Protein AF-A0A2D8I434-F1 (afdb_monomer)

Foldseek 3Di:
DLVLLLVLLCVPPNNVSSVPQSVVLVVLCVVPDPPPHPPPVPSVLSSVSSVCCVPPVDDDRPDDDDDPPPDPVVCVVVVVDDPLRVLLVQLLVLCVVQVDLVRSCVVVVHDSVVSVCSPPPPDDD

Radius of gyration: 19.82 Å; Cα contacts (8 Å, |Δi|>4): 94; chains: 1; bounding box: 49×31×44 Å

Mean predicted aligned error: 14.37 Å

Solvent-accessible surface area (backbone atoms only — not comparable to full-atom values): 7392 Å² total; per-residue (Å²): 107,59,73,60,43,29,54,48,30,29,74,76,57,35,66,72,45,12,70,70,41,22,61,60,50,46,54,49,49,63,71,77,46,63,98,78,66,81,52,93,61,47,68,62,46,49,52,50,42,53,50,32,36,75,76,67,76,42,73,76,79,92,78,88,81,76,73,89,72,80,54,63,66,60,36,64,76,64,65,73,58,52,75,66,56,49,49,21,55,52,38,39,52,36,28,70,77,54,76,33,55,64,55,20,12,62,74,70,74,48,56,45,67,57,41,48,46,33,54,67,56,73,72,85,129

pLDDT: mean 79.07, std 13.46, range [35.66, 94.94]

Nearest PDB structures (foldseek):
  6kop-assembly1_F  TM=3.859E-01  e=8.283E-02  Mycobacterium tuberculosis H37Rv
  6kon-assembly1_F  TM=3.747E-01  e=4.359E-01  Mycobacterium tuberculosis H37Rv
  6jbq-assembly1_F  TM=3.060E-01  e=7.325E-01  Escherichia coli K-12
  8z6g-assembly1_B  TM=2.889E-01  e=9.015E-01  Pseudomonas aeruginosa

Structure (mmCIF, N/CA/C/O backbone):
data_AF-A0A2D8I434-F1
#
_entry.id   AF-A0A2D8I434-F1
#
loop_
_atom_site.group_PDB
_atom_site.id
_atom_site.type_symbol
_atom_site.label_atom_id
_atom_site.label_alt_id
_atom_site.label_comp_id
_atom_site.label_asym_id
_atom_site.label_entity_id
_atom_site.label_seq_id
_atom_site.pdbx_PDB_ins_code
_atom_site.Cartn_x
_atom_site.Cartn_y
_atom_site.Cartn_z
_atom_site.occupancy
_atom_site.B_iso_or_equiv
_atom_site.auth_seq_id
_atom_site.auth_comp_id
_atom_site.auth_asym_id
_atom_site.auth_atom_id
_atom_site.pdbx_PDB_model_num
ATOM 1 N N . MET A 1 1 ? -20.520 -4.892 5.348 1.00 70.38 1 MET A N 1
ATOM 2 C CA . MET A 1 1 ? -19.917 -3.610 5.768 1.00 70.38 1 MET A CA 1
ATOM 3 C C . MET A 1 1 ? -20.150 -3.376 7.254 1.00 70.38 1 MET A C 1
ATOM 5 O O . MET A 1 1 ? -19.169 -3.223 7.964 1.00 70.38 1 MET A O 1
ATOM 9 N N . GLU A 1 2 ? -21.392 -3.460 7.741 1.00 74.44 2 GLU A N 1
ATOM 10 C CA . GLU A 1 2 ? -21.735 -3.288 9.169 1.00 74.44 2 GLU A CA 1
ATOM 11 C C . GLU A 1 2 ? -20.904 -4.150 10.127 1.00 74.44 2 GLU A C 1
ATOM 13 O O . GLU A 1 2 ? -20.303 -3.606 11.044 1.00 74.44 2 GLU A O 1
ATOM 18 N N . ASN A 1 3 ? -20.751 -5.456 9.874 1.00 80.69 3 ASN A N 1
ATOM 19 C CA . ASN A 1 3 ? -19.932 -6.323 10.740 1.00 80.69 3 ASN A CA 1
ATOM 20 C C . ASN A 1 3 ? -18.458 -5.878 10.824 1.00 80.69 3 ASN A C 1
ATOM 22 O O . ASN A 1 3 ? -17.824 -6.003 11.870 1.00 80.69 3 ASN A O 1
ATOM 26 N N . SER A 1 4 ? -17.907 -5.345 9.730 1.00 83.25 4 SER A N 1
ATOM 27 C CA . SER A 1 4 ? -16.528 -4.843 9.679 1.00 83.25 4 SER A CA 1
ATOM 28 C C . SER A 1 4 ? -16.392 -3.512 10.418 1.00 83.25 4 SER A C 1
ATOM 30 O O . SER A 1 4 ? -15.428 -3.323 11.154 1.00 83.25 4 SER A O 1
ATOM 32 N N . VAL A 1 5 ? -17.373 -2.617 10.266 1.00 83.62 5 VAL A N 1
ATOM 33 C CA . VAL A 1 5 ? -17.438 -1.336 10.986 1.00 83.62 5 VAL A CA 1
ATOM 34 C C . VAL A 1 5 ? -17.602 -1.576 12.486 1.00 83.62 5 VAL A C 1
ATOM 36 O O . VAL A 1 5 ? -16.849 -1.009 13.268 1.00 83.62 5 VAL A O 1
ATOM 39 N N . TYR A 1 6 ? -18.495 -2.482 12.892 1.00 85.25 6 TYR A N 1
ATOM 40 C CA . TYR A 1 6 ? -18.690 -2.863 14.292 1.00 85.25 6 TYR A CA 1
ATOM 41 C C . TYR A 1 6 ? -17.401 -3.398 14.922 1.00 85.25 6 TYR A C 1
ATOM 43 O O . TYR A 1 6 ? -17.005 -2.954 15.998 1.00 85.25 6 TYR A O 1
ATOM 51 N N . TYR A 1 7 ? -16.694 -4.296 14.229 1.00 86.31 7 TYR A N 1
ATOM 52 C CA . TYR A 1 7 ? -15.406 -4.809 14.698 1.00 86.31 7 TYR A CA 1
ATOM 53 C C . TYR A 1 7 ? -14.364 -3.692 14.880 1.00 86.31 7 TYR A C 1
ATOM 55 O O . TYR A 1 7 ? -13.657 -3.665 15.887 1.00 86.31 7 TYR A O 1
ATOM 63 N N . ILE A 1 8 ? -14.288 -2.744 13.942 1.00 85.50 8 ILE A N 1
ATOM 64 C CA . ILE A 1 8 ? -13.373 -1.598 14.031 1.00 85.50 8 ILE A CA 1
ATOM 65 C C . ILE A 1 8 ? -13.758 -0.679 15.195 1.00 85.50 8 ILE A C 1
ATOM 67 O O . ILE A 1 8 ? -12.888 -0.301 15.978 1.00 85.50 8 ILE A O 1
ATOM 71 N N . CYS A 1 9 ? -15.040 -0.350 15.358 1.00 84.69 9 CYS A N 1
ATOM 72 C CA . CYS A 1 9 ? -15.506 0.459 16.481 1.00 84.69 9 CYS A CA 1
ATOM 73 C C . CYS A 1 9 ? -15.220 -0.230 17.822 1.00 84.69 9 CYS A C 1
ATOM 75 O O . CYS A 1 9 ? -14.747 0.425 18.744 1.00 84.69 9 CYS A O 1
ATOM 77 N N . CYS A 1 10 ? -15.402 -1.550 17.906 1.00 87.00 10 CYS A N 1
ATOM 78 C CA . CYS A 1 10 ? -15.105 -2.327 19.108 1.00 87.00 10 CYS A CA 1
ATOM 79 C C . CYS A 1 10 ? -13.605 -2.318 19.433 1.00 87.00 10 CYS A C 1
ATOM 81 O O . CYS A 1 10 ? -13.211 -2.109 20.579 1.00 87.00 10 CYS A O 1
ATOM 83 N N . LYS A 1 11 ? -12.752 -2.444 18.410 1.00 83.88 11 LYS A N 1
ATOM 84 C CA . LYS A 1 11 ? -11.293 -2.340 18.543 1.00 83.88 11 LYS A CA 1
ATOM 85 C C . LYS A 1 11 ? -10.833 -0.942 18.982 1.00 83.88 11 LYS A C 1
ATOM 87 O O . LYS A 1 11 ? -9.863 -0.840 19.728 1.00 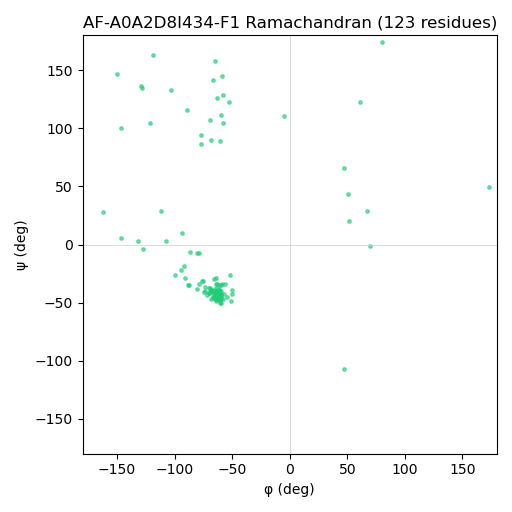83.88 11 LYS A O 1
ATOM 92 N N . LEU A 1 12 ? -11.474 0.124 18.499 1.00 81.75 12 LEU A N 1
ATOM 93 C CA . LEU A 1 12 ? -11.047 1.508 18.741 1.00 81.75 12 LEU A CA 1
ATOM 94 C C . LEU A 1 12 ? -11.639 2.126 20.018 1.00 81.75 12 LEU A C 1
ATOM 96 O O . LEU A 1 12 ? -10.962 2.919 20.666 1.00 81.75 12 LEU A O 1
ATOM 100 N N . PHE A 1 13 ? -12.879 1.776 20.365 1.00 82.38 13 PHE A N 1
ATOM 101 C CA . PHE A 1 13 ? -13.671 2.443 21.408 1.00 82.38 13 PHE A CA 1
ATOM 102 C C . PHE A 1 13 ? -14.326 1.468 22.404 1.00 82.38 13 PHE A C 1
ATOM 104 O O . PHE A 1 13 ? -15.041 1.903 23.302 1.00 82.38 13 PHE A O 1
ATOM 111 N N . GLY A 1 14 ? -14.079 0.160 22.279 1.00 85.38 14 GLY A N 1
ATOM 112 C CA . GLY A 1 14 ? -14.698 -0.869 23.118 1.00 85.38 14 GLY A CA 1
ATOM 113 C C . GLY A 1 14 ? -16.118 -1.245 22.679 1.00 85.38 14 GLY A C 1
ATOM 114 O O . GLY A 1 14 ? -16.686 -0.654 21.762 1.00 85.38 14 GLY A O 1
ATOM 115 N N . ALA A 1 15 ? -16.690 -2.262 23.330 1.00 83.12 15 ALA A N 1
ATOM 116 C CA . ALA A 1 15 ? -17.988 -2.834 22.953 1.00 83.12 15 ALA A CA 1
ATOM 117 C C . ALA A 1 15 ? -19.149 -1.830 23.071 1.00 83.12 15 ALA A C 1
ATOM 119 O O . ALA A 1 15 ? -19.983 -1.754 22.175 1.00 83.12 15 ALA A O 1
ATOM 120 N N . GLU A 1 16 ? -19.152 -1.013 24.126 1.00 81.94 16 GLU A N 1
ATOM 121 C CA . GLU A 1 16 ? -20.185 0.002 24.372 1.00 81.94 16 GLU A CA 1
ATOM 122 C C . GLU A 1 16 ? -20.146 1.113 23.306 1.00 81.94 16 GLU A C 1
ATOM 124 O O . GLU A 1 16 ? -21.164 1.447 22.702 1.00 81.94 16 GLU A O 1
ATOM 129 N N . GLY A 1 17 ? -18.946 1.594 22.957 1.00 79.81 17 GLY A N 1
ATOM 130 C CA . GLY A 1 17 ? -18.765 2.542 21.854 1.00 79.81 17 GLY A CA 1
ATOM 131 C C . GLY A 1 17 ? -19.112 1.948 20.483 1.00 79.81 17 GLY A C 1
ATOM 132 O O . GLY A 1 17 ? -19.563 2.665 19.590 1.00 79.81 17 GLY A O 1
ATOM 133 N N . ALA A 1 18 ? -18.943 0.636 20.296 1.00 84.94 18 ALA A N 1
ATOM 134 C CA . ALA A 1 18 ? -19.331 -0.042 19.063 1.00 84.94 18 ALA A CA 1
ATOM 135 C C . ALA A 1 18 ? -20.847 -0.124 18.886 1.00 84.94 18 ALA A C 1
ATOM 137 O O . ALA A 1 18 ? -21.333 0.115 17.780 1.00 84.94 18 ALA A O 1
ATOM 138 N N . GLU A 1 19 ? -21.589 -0.427 19.948 1.00 86.31 19 GLU A N 1
ATOM 139 C CA . GLU A 1 19 ? -23.053 -0.466 19.905 1.00 86.31 19 GLU A CA 1
ATOM 140 C C . GLU A 1 19 ? -23.650 0.901 19.556 1.00 86.31 19 GLU A C 1
ATOM 142 O O . GLU A 1 19 ? -24.582 0.974 18.757 1.00 86.31 19 GLU A O 1
ATOM 147 N N . GLU A 1 20 ? -23.071 1.991 20.064 1.00 85.00 20 GLU A N 1
ATOM 148 C CA . GLU A 1 20 ? -23.595 3.335 19.811 1.00 85.00 2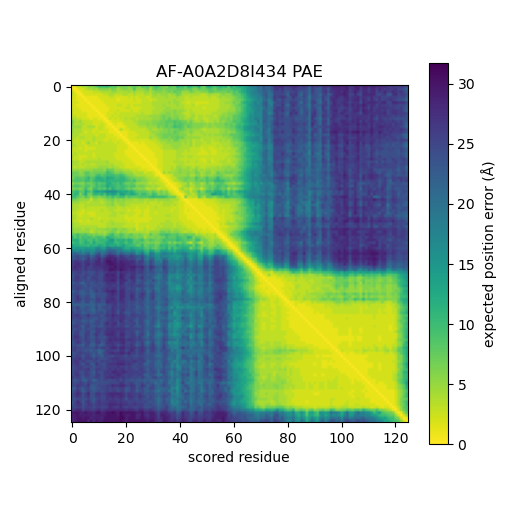0 GLU A CA 1
ATOM 149 C C . GLU A 1 20 ? -23.189 3.916 18.441 1.00 85.00 20 GLU A C 1
ATOM 151 O O . GLU A 1 20 ? -23.977 4.615 17.791 1.00 85.00 20 GLU A O 1
ATOM 156 N N . LEU A 1 21 ? -21.951 3.667 17.996 1.00 83.81 21 LEU A N 1
ATOM 157 C CA . LEU A 1 21 ? -21.362 4.379 16.853 1.00 83.81 21 LEU A CA 1
ATOM 158 C C . LEU A 1 21 ? -21.420 3.599 15.538 1.00 83.81 21 LEU A C 1
ATOM 160 O O . LEU A 1 21 ? -21.440 4.214 14.472 1.00 83.81 21 LEU A O 1
ATOM 164 N N . SER A 1 22 ? -21.463 2.266 15.578 1.00 86.00 22 SER A N 1
ATOM 165 C CA . SER A 1 22 ? -21.315 1.436 14.372 1.00 86.00 22 SER A CA 1
ATOM 166 C C . SER A 1 22 ? -22.387 1.697 13.310 1.00 86.00 22 SER A C 1
ATOM 168 O O . SER A 1 22 ? -22.038 1.877 12.143 1.00 86.00 22 SER A O 1
ATOM 170 N N . SER A 1 23 ? -23.663 1.788 13.704 1.00 85.94 23 SER A N 1
ATOM 171 C CA . SER A 1 23 ? -24.770 2.086 12.781 1.00 85.94 23 SER A CA 1
ATOM 172 C C . SER A 1 23 ? -24.616 3.475 12.161 1.00 85.94 23 SER A C 1
ATOM 174 O O . SER A 1 23 ? -24.668 3.614 10.943 1.00 85.94 23 SER A O 1
ATOM 176 N N . LYS A 1 24 ? -24.324 4.496 12.980 1.00 85.06 24 LYS A N 1
ATOM 177 C CA . LYS A 1 24 ? -24.145 5.883 12.515 1.00 85.06 24 LYS A CA 1
ATOM 178 C C . LYS A 1 24 ? -23.006 5.995 11.503 1.00 85.06 24 LYS A C 1
ATOM 180 O O . LYS A 1 24 ? -23.144 6.657 10.478 1.00 85.06 24 LYS A O 1
ATOM 185 N N . VAL A 1 25 ? -21.885 5.330 11.778 1.00 85.38 25 VAL A N 1
ATOM 186 C CA . VAL A 1 25 ? -20.723 5.328 10.884 1.00 85.38 25 VAL A CA 1
ATOM 187 C C . VAL A 1 25 ? -21.022 4.561 9.598 1.00 85.38 25 VAL A C 1
ATOM 189 O O . VAL A 1 25 ? -20.655 5.030 8.524 1.00 85.38 25 VAL A O 1
ATOM 192 N N . ALA A 1 26 ? -21.709 3.418 9.672 1.00 86.19 26 ALA A N 1
ATOM 193 C CA . ALA A 1 26 ? -22.097 2.649 8.492 1.00 86.19 26 ALA A CA 1
ATOM 194 C C . ALA A 1 26 ? -23.045 3.439 7.572 1.00 86.19 26 ALA A C 1
ATOM 196 O O . ALA A 1 26 ? -22.817 3.481 6.361 1.00 86.19 26 ALA A O 1
ATOM 197 N N . ASP A 1 27 ? -24.045 4.114 8.141 1.00 85.69 27 ASP A N 1
ATOM 198 C CA . ASP A 1 27 ? -24.987 4.958 7.399 1.00 85.69 27 ASP A CA 1
ATOM 199 C C . ASP A 1 27 ? -24.278 6.157 6.767 1.00 85.69 27 ASP A C 1
ATOM 201 O O . ASP A 1 27 ? -24.469 6.464 5.585 1.00 85.69 27 ASP A O 1
ATOM 205 N N . ARG A 1 28 ? -23.385 6.806 7.526 1.00 83.88 28 ARG A N 1
ATOM 206 C CA . ARG A 1 28 ? -22.580 7.916 7.016 1.00 83.88 28 ARG A CA 1
ATOM 207 C C . ARG A 1 28 ? -21.711 7.454 5.856 1.00 83.88 28 ARG A C 1
ATOM 209 O O . ARG A 1 28 ? -21.798 8.057 4.791 1.00 83.88 28 ARG A O 1
ATOM 216 N N . LEU A 1 29 ? -20.963 6.359 6.005 1.00 83.56 29 LEU A N 1
ATOM 217 C CA . LEU A 1 29 ? -20.143 5.776 4.937 1.00 83.56 29 LEU A CA 1
ATOM 218 C C . LEU A 1 29 ? -20.965 5.490 3.677 1.00 83.56 29 LEU A C 1
ATOM 220 O O . LEU A 1 29 ? -20.547 5.872 2.590 1.00 83.56 29 LEU A O 1
ATOM 224 N N . GLN A 1 30 ? -22.152 4.895 3.807 1.00 83.75 30 GLN A N 1
ATOM 225 C CA . GLN A 1 30 ? -23.036 4.653 2.661 1.00 83.75 30 GLN A CA 1
ATOM 226 C C . GLN A 1 30 ? -23.539 5.945 1.999 1.00 83.75 30 GLN A C 1
ATOM 228 O O . GLN A 1 30 ? -23.802 5.946 0.797 1.00 83.75 30 GLN A O 1
ATOM 233 N N . SER A 1 31 ? -23.667 7.038 2.757 1.00 82.25 31 SER A N 1
ATOM 234 C CA . SER A 1 31 ? -24.108 8.338 2.234 1.00 82.25 31 SER A CA 1
ATOM 235 C C . SER A 1 31 ? -23.012 9.113 1.492 1.00 82.25 31 SER A C 1
ATOM 237 O O . SER A 1 31 ? -23.316 9.811 0.526 1.00 82.25 31 SER A O 1
ATOM 239 N N . VAL A 1 32 ? -21.748 8.996 1.920 1.00 78.25 32 VAL A N 1
ATOM 240 C CA . VAL A 1 32 ? -20.612 9.719 1.313 1.00 78.25 32 VAL A CA 1
ATOM 241 C C . VAL A 1 32 ? -19.873 8.915 0.245 1.00 78.25 32 VAL A C 1
ATOM 243 O O . VAL A 1 32 ? -19.207 9.506 -0.604 1.00 78.25 32 VAL A O 1
ATOM 246 N N . ILE A 1 33 ? -19.976 7.585 0.254 1.00 78.44 33 ILE A N 1
ATOM 247 C CA . ILE A 1 33 ? -19.191 6.713 -0.622 1.00 78.44 33 ILE A CA 1
ATOM 248 C C . ILE A 1 33 ? -20.052 6.190 -1.790 1.00 78.44 33 ILE A C 1
ATOM 250 O O . ILE A 1 33 ? -21.153 5.683 -1.570 1.00 78.44 33 ILE A O 1
ATOM 254 N N . PRO A 1 34 ? -19.566 6.244 -3.049 1.00 76.12 34 PRO A N 1
ATOM 255 C CA . PRO A 1 34 ? -20.255 5.636 -4.185 1.00 76.12 34 PRO A CA 1
ATOM 256 C C . PRO A 1 34 ? -20.461 4.130 -3.984 1.00 76.12 34 PRO A C 1
ATOM 258 O O . PRO A 1 34 ? -19.575 3.438 -3.488 1.00 76.12 34 PRO A O 1
ATOM 261 N N . LYS A 1 35 ? -21.583 3.584 -4.472 1.00 71.50 35 LYS A N 1
ATOM 262 C CA . LYS A 1 35 ? -21.926 2.151 -4.332 1.00 71.50 35 LYS A CA 1
ATOM 263 C C . LYS A 1 35 ? -20.824 1.175 -4.784 1.00 71.50 35 LYS A C 1
ATOM 265 O O . LYS A 1 35 ? -20.767 0.066 -4.268 1.00 71.50 35 LYS A O 1
ATOM 270 N N . ASN A 1 36 ? -19.952 1.595 -5.706 1.00 71.25 36 ASN A N 1
ATOM 271 C CA . ASN A 1 36 ? -18.858 0.791 -6.263 1.00 71.25 36 ASN A CA 1
ATOM 272 C C . ASN A 1 36 ? -17.465 1.289 -5.839 1.00 71.25 36 ASN A C 1
ATOM 274 O O . ASN A 1 36 ? -16.507 1.156 -6.599 1.00 71.25 36 ASN A O 1
ATOM 278 N N . TYR A 1 37 ? -17.337 1.915 -4.669 1.00 73.38 37 TYR A N 1
ATOM 279 C CA . TYR A 1 37 ? -16.030 2.361 -4.194 1.00 73.38 37 TYR A CA 1
ATOM 280 C C . TYR A 1 37 ? -15.093 1.162 -3.958 1.00 73.38 37 TYR A C 1
ATOM 282 O O . TYR A 1 37 ? -15.467 0.236 -3.233 1.00 73.38 37 TYR A O 1
ATOM 290 N N . PRO A 1 38 ? -13.892 1.157 -4.563 1.00 63.03 38 PRO A N 1
ATOM 291 C CA . PRO A 1 38 ? -13.060 -0.041 -4.637 1.00 63.03 38 PRO A CA 1
ATOM 292 C C . PRO A 1 38 ? -12.286 -0.365 -3.351 1.00 63.03 38 PRO A C 1
ATOM 294 O O . PRO A 1 38 ? -11.695 -1.436 -3.288 1.00 63.03 38 PRO A O 1
ATOM 297 N N . TRP A 1 39 ? -12.294 0.515 -2.340 1.00 73.00 39 TRP A N 1
ATOM 298 C CA . TRP A 1 39 ? -11.498 0.375 -1.108 1.00 73.00 39 TRP A CA 1
ATOM 299 C C . TRP A 1 39 ? -10.027 0.015 -1.394 1.00 73.00 39 TRP A C 1
ATOM 301 O O . TRP A 1 39 ? -9.605 -1.096 -1.060 1.00 73.00 39 TRP A O 1
ATOM 311 N N . PRO A 1 40 ? -9.251 0.915 -2.030 1.00 58.69 40 PRO A N 1
ATOM 312 C CA . PRO A 1 40 ? -7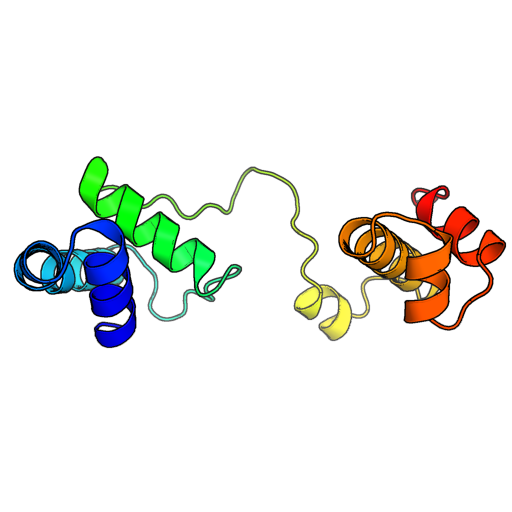.881 0.638 -2.475 1.00 58.69 40 PRO A CA 1
ATOM 313 C C . PRO A 1 40 ? -6.982 0.019 -1.386 1.00 58.69 40 PRO A C 1
ATOM 315 O O . PRO A 1 40 ? -6.303 -0.978 -1.628 1.00 58.69 40 PRO A O 1
ATOM 318 N N . GLY A 1 41 ? -7.059 0.525 -0.154 1.00 63.34 41 GLY A N 1
ATOM 319 C CA . GLY A 1 41 ? -6.370 0.011 1.038 1.00 63.34 41 GLY A CA 1
ATOM 320 C C . GLY A 1 41 ? -7.173 -0.987 1.889 1.00 63.34 41 GLY A C 1
ATOM 321 O O . GLY A 1 41 ? -6.763 -1.320 3.010 1.00 63.34 41 GLY A O 1
ATOM 322 N N . ASN A 1 42 ? -8.320 -1.453 1.387 1.00 72.00 42 ASN A N 1
ATOM 323 C CA . ASN A 1 42 ? -9.241 -2.416 1.992 1.00 72.00 42 ASN A CA 1
ATOM 324 C C . ASN A 1 42 ? -9.548 -2.093 3.472 1.00 72.00 42 ASN A C 1
ATOM 326 O O . ASN A 1 42 ? -10.235 -1.119 3.779 1.00 72.00 42 ASN A O 1
ATOM 330 N N . PHE A 1 43 ? -9.003 -2.873 4.413 1.00 75.62 43 PHE A N 1
ATOM 331 C CA . PHE A 1 43 ? -9.307 -2.744 5.840 1.00 75.62 43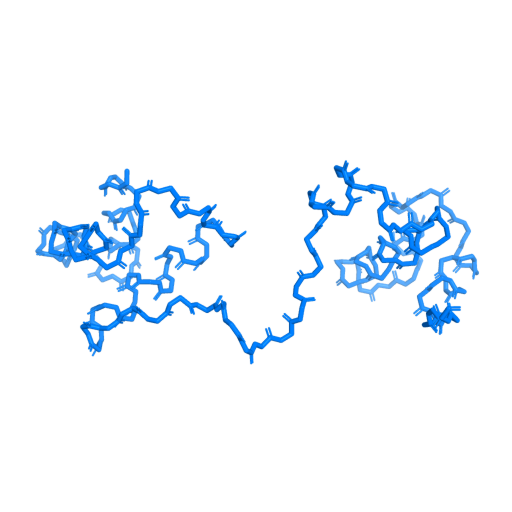 PHE A CA 1
ATOM 332 C C . PHE A 1 43 ? -8.630 -1.538 6.515 1.00 75.62 43 PHE A C 1
ATOM 334 O O . PHE A 1 43 ?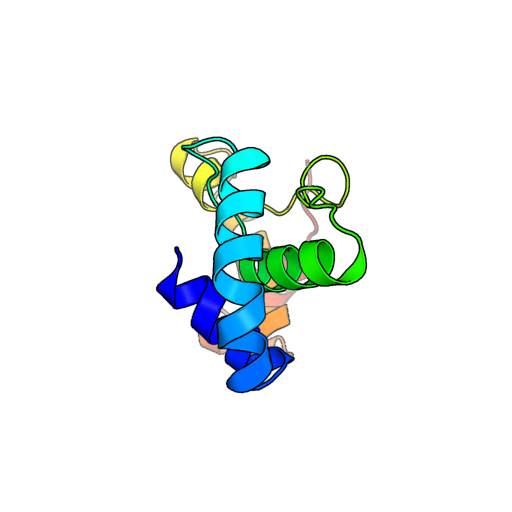 -9.195 -0.969 7.446 1.00 75.62 43 PHE A O 1
ATOM 341 N N . ARG A 1 44 ? -7.439 -1.118 6.056 1.00 73.00 44 ARG A N 1
ATOM 342 C CA . ARG A 1 44 ? -6.743 0.053 6.630 1.00 73.00 44 ARG A CA 1
ATOM 343 C C . ARG A 1 44 ? -7.455 1.352 6.283 1.00 73.00 44 ARG A C 1
ATOM 345 O O . ARG A 1 44 ? -7.611 2.211 7.145 1.00 73.00 44 ARG A O 1
ATOM 352 N N . GLU A 1 45 ? -7.916 1.467 5.043 1.00 77.56 45 GLU A N 1
ATOM 353 C CA . GLU A 1 45 ? -8.733 2.603 4.623 1.00 77.56 45 GLU A CA 1
ATOM 354 C C . GLU A 1 45 ? -10.066 2.645 5.351 1.00 77.56 45 GLU A C 1
ATOM 356 O O . GLU A 1 45 ? -10.468 3.712 5.802 1.00 77.56 45 GLU A O 1
ATOM 361 N N . LEU A 1 46 ? -10.722 1.495 5.526 1.00 82.56 46 LEU A N 1
ATOM 362 C CA . LEU A 1 46 ? -11.952 1.423 6.306 1.00 82.56 46 LEU A CA 1
ATOM 363 C C . LEU A 1 46 ? -11.721 1.858 7.763 1.00 82.56 46 LEU A C 1
ATOM 365 O O . LEU A 1 46 ? -12.514 2.626 8.299 1.00 82.56 46 LEU A O 1
ATOM 369 N N . GLU A 1 47 ? -10.624 1.432 8.396 1.00 82.94 47 GLU A N 1
ATOM 370 C CA . GLU A 1 47 ? -10.268 1.850 9.761 1.00 82.94 47 GLU A CA 1
ATOM 371 C C . GLU A 1 47 ? -10.035 3.368 9.854 1.00 82.94 47 GLU A C 1
ATOM 373 O O . GLU A 1 47 ? -10.518 4.014 10.788 1.00 82.94 47 GLU A O 1
ATOM 378 N N . GLN A 1 48 ? -9.364 3.959 8.862 1.00 77.94 48 GLN A N 1
ATOM 379 C CA . GLN A 1 48 ? -9.169 5.408 8.792 1.00 77.94 48 GLN A CA 1
ATOM 380 C C . GLN A 1 48 ? -10.482 6.156 8.531 1.00 77.94 48 GLN A C 1
ATOM 382 O O . GLN A 1 48 ? -10.717 7.204 9.131 1.00 77.94 48 GLN A O 1
ATOM 387 N N . ALA A 1 49 ? -11.351 5.614 7.678 1.00 82.69 49 ALA A N 1
ATOM 388 C CA . ALA A 1 49 ? -12.655 6.187 7.379 1.00 82.69 49 ALA A CA 1
ATOM 389 C C . ALA A 1 49 ? -13.540 6.246 8.628 1.00 82.69 49 ALA A C 1
ATOM 391 O O . ALA A 1 49 ? -14.097 7.293 8.949 1.00 82.69 49 ALA A O 1
ATOM 392 N N . VAL A 1 50 ? -13.591 5.142 9.380 1.00 83.62 50 VAL A N 1
ATOM 393 C CA . VAL A 1 50 ? -14.303 5.054 10.660 1.00 83.62 50 VAL A CA 1
ATOM 394 C C . VAL A 1 50 ? -13.744 6.067 11.663 1.00 83.62 50 VAL A C 1
ATOM 396 O O . VAL A 1 50 ? -14.512 6.786 12.298 1.00 83.62 50 VAL A O 1
ATOM 399 N N . ARG A 1 51 ? -12.413 6.184 11.775 1.00 81.75 51 ARG A N 1
ATOM 400 C CA . ARG A 1 51 ? -11.770 7.172 12.654 1.00 81.75 51 ARG A CA 1
ATOM 401 C C . ARG A 1 51 ? -12.139 8.606 12.270 1.00 81.75 51 ARG A C 1
ATOM 403 O O . ARG A 1 51 ? -12.509 9.382 13.145 1.00 81.75 51 ARG A O 1
ATOM 410 N N . ASN A 1 52 ? -12.040 8.958 10.991 1.00 78.19 52 ASN A N 1
ATOM 411 C CA . ASN A 1 52 ? -12.293 10.321 10.527 1.00 78.19 52 ASN A CA 1
ATOM 412 C C . ASN A 1 52 ? -13.764 10.719 10.701 1.00 78.19 52 ASN A C 1
ATOM 414 O O . ASN A 1 52 ? -14.031 11.819 11.169 1.00 78.19 52 ASN A O 1
ATOM 418 N N . ILE A 1 53 ? -14.708 9.811 10.437 1.00 83.75 53 ILE A N 1
ATOM 419 C CA . ILE A 1 53 ? -16.138 10.075 10.654 1.00 83.75 53 ILE A CA 1
ATOM 420 C C . ILE A 1 53 ? -16.439 10.308 12.135 1.00 83.75 53 ILE A C 1
ATOM 422 O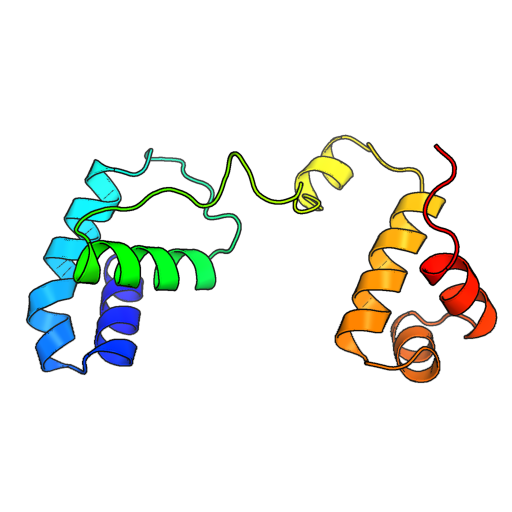 O . ILE A 1 53 ? -17.183 11.221 12.471 1.00 83.75 53 ILE A O 1
ATOM 426 N N . ILE A 1 54 ? -15.842 9.527 13.036 1.00 79.88 54 ILE A N 1
ATOM 427 C CA . ILE A 1 54 ? -16.093 9.684 14.476 1.00 79.88 54 ILE A CA 1
ATOM 428 C C . ILE A 1 54 ? -15.491 10.988 15.019 1.00 79.88 54 ILE A C 1
ATOM 430 O O . ILE A 1 54 ? -16.087 11.617 15.888 1.00 79.88 54 ILE A O 1
ATOM 434 N N . VAL A 1 55 ? -14.317 11.399 14.529 1.00 77.12 55 VAL A N 1
ATOM 435 C CA . VAL A 1 55 ? -13.604 12.580 15.053 1.00 77.12 55 VAL A CA 1
ATOM 436 C C . VAL A 1 55 ? -14.048 13.882 14.377 1.00 77.12 55 VAL A C 1
ATOM 438 O O . VAL A 1 55 ? -14.087 14.923 15.030 1.00 77.12 55 VAL A O 1
ATOM 441 N N . HIS A 1 56 ? -14.369 13.841 13.085 1.00 73.19 56 HIS A N 1
ATOM 442 C CA . HIS A 1 56 ? -14.565 15.031 12.256 1.00 73.19 56 HIS A CA 1
ATOM 443 C C . HIS A 1 56 ? -15.904 15.060 11.496 1.00 73.19 56 HIS A C 1
ATOM 445 O O . HIS A 1 56 ? -16.171 16.052 10.834 1.00 73.19 56 HIS A O 1
ATOM 451 N N . ASP A 1 57 ? -16.736 14.007 11.563 1.00 70.12 57 ASP A N 1
ATOM 452 C CA . ASP A 1 57 ? -17.945 13.803 10.724 1.00 70.12 57 ASP A CA 1
ATOM 453 C C . ASP A 1 57 ? -17.700 13.939 9.206 1.00 70.12 57 ASP A C 1
ATOM 455 O O . ASP A 1 57 ? -18.603 14.128 8.380 1.00 70.12 57 ASP A O 1
ATOM 459 N N . GLU A 1 58 ? -16.439 13.792 8.820 1.00 65.31 58 GLU A N 1
ATOM 460 C CA . GLU A 1 58 ? -15.973 13.946 7.459 1.00 65.31 58 GLU A CA 1
ATOM 461 C C . GLU A 1 58 ? -15.172 12.714 7.065 1.00 65.31 58 GLU A C 1
ATOM 463 O O . GLU A 1 58 ? -14.312 12.222 7.797 1.00 65.31 58 GLU A O 1
ATOM 468 N N . PHE A 1 59 ? -15.448 12.217 5.865 1.00 65.31 59 PHE A N 1
ATOM 469 C CA . PHE A 1 59 ? -14.600 11.251 5.195 1.00 65.31 59 PHE A CA 1
ATOM 470 C C . PHE A 1 59 ? -14.164 11.851 3.866 1.00 65.31 59 PHE A C 1
ATOM 472 O O . PHE A 1 59 ? -14.944 11.913 2.919 1.00 65.31 59 PHE A O 1
ATOM 479 N N . ALA A 1 60 ? -12.912 12.295 3.807 1.00 58.84 60 ALA A N 1
ATOM 480 C CA . ALA A 1 60 ? -12.240 12.571 2.550 1.00 58.84 60 ALA A CA 1
ATOM 481 C C . ALA A 1 60 ? -11.547 11.274 2.103 1.00 58.84 60 ALA A C 1
ATOM 483 O O . ALA A 1 60 ? -10.651 10.807 2.817 1.00 58.84 60 ALA A O 1
ATOM 484 N N . PRO A 1 61 ? -11.939 10.672 0.964 1.00 60.09 61 PRO A N 1
ATOM 485 C CA . PRO A 1 61 ? -11.180 9.585 0.367 1.00 60.09 61 PRO A CA 1
ATOM 486 C C . PRO A 1 61 ? -9.728 10.038 0.208 1.00 60.09 61 PRO A C 1
ATOM 488 O O . PRO A 1 61 ? -9.459 11.064 -0.422 1.00 60.09 61 PRO A O 1
ATOM 491 N N . LEU A 1 62 ? -8.787 9.301 0.796 1.00 52.22 62 LEU A N 1
ATOM 492 C CA . LEU A 1 62 ? -7.369 9.512 0.526 1.00 52.22 62 LEU A CA 1
ATOM 493 C C . LEU A 1 62 ? -7.131 9.070 -0.922 1.00 52.22 62 LEU A C 1
ATOM 495 O O . LEU A 1 62 ? -6.938 7.891 -1.182 1.00 52.22 62 LEU A O 1
ATOM 499 N N . GLY A 1 63 ? -7.272 9.985 -1.885 1.00 47.62 63 GLY A N 1
ATOM 500 C CA . GLY A 1 63 ? -7.251 9.563 -3.284 1.00 47.62 63 GLY A CA 1
ATOM 501 C C . GLY A 1 63 ? -7.576 10.625 -4.321 1.00 47.62 63 GLY A C 1
ATOM 502 O O . GLY A 1 63 ? -8.384 10.378 -5.209 1.00 47.62 63 GLY A O 1
ATOM 503 N N . GLN A 1 64 ? -6.933 11.789 -4.244 1.00 45.47 64 GLN A N 1
ATOM 504 C CA . GLN A 1 64 ? -6.639 12.561 -5.461 1.00 45.47 64 GLN A CA 1
ATOM 505 C C . GLN A 1 64 ? -5.317 13.347 -5.407 1.00 45.47 64 GLN A C 1
ATOM 507 O O . GLN A 1 64 ? -5.018 14.082 -6.341 1.00 45.47 64 GLN A O 1
ATOM 512 N N . GLY A 1 65 ? -4.490 13.199 -4.360 1.00 43.06 65 GLY A N 1
ATOM 513 C CA . GLY A 1 65 ? -3.355 14.113 -4.190 1.00 43.06 65 GLY A CA 1
ATOM 514 C C . GLY A 1 65 ? -2.212 13.698 -3.268 1.00 43.06 65 GLY A C 1
ATOM 515 O O . GLY A 1 65 ? -1.551 14.587 -2.742 1.00 43.06 65 GLY A O 1
ATOM 516 N N . SER A 1 66 ? -1.920 12.413 -3.066 1.00 40.72 66 SER A N 1
ATOM 517 C CA . SER A 1 66 ? -0.670 12.041 -2.386 1.00 40.72 66 SER A CA 1
ATOM 518 C C . SER A 1 66 ? -0.117 10.734 -2.927 1.00 40.72 66 SER A C 1
ATOM 520 O O . SER A 1 66 ? -0.585 9.674 -2.533 1.00 40.72 66 SER A O 1
ATOM 522 N N . GLU A 1 67 ? 0.877 10.877 -3.809 1.00 43.28 67 GLU A N 1
ATOM 523 C CA . GLU A 1 67 ? 1.696 9.820 -4.410 1.00 43.28 67 GLU A CA 1
ATOM 524 C C . GLU A 1 67 ? 0.883 8.808 -5.233 1.00 43.28 67 GLU A C 1
ATOM 526 O O . GLU A 1 67 ? -0.067 8.202 -4.760 1.00 43.28 67 GLU A O 1
ATOM 531 N N . LEU A 1 68 ? 1.218 8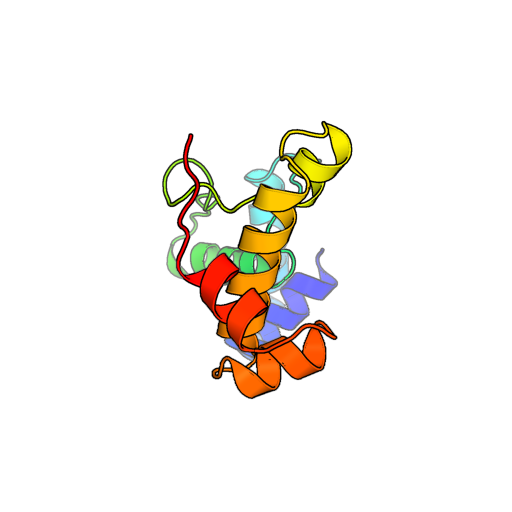.653 -6.514 1.00 44.06 68 LEU A N 1
ATOM 532 C CA . LEU A 1 68 ? 0.652 7.605 -7.361 1.00 44.06 68 LEU A CA 1
ATOM 533 C C . LEU A 1 68 ? 1.023 6.253 -6.740 1.00 44.06 68 LEU A C 1
ATOM 535 O O . LEU A 1 68 ? 2.087 5.704 -7.026 1.00 44.06 68 LEU A O 1
ATOM 539 N N . GLU A 1 69 ? 0.182 5.754 -5.837 1.00 53.03 69 GLU A N 1
ATOM 540 C CA . GLU A 1 69 ? 0.299 4.417 -5.288 1.00 53.03 69 GLU A CA 1
ATOM 541 C C . GLU A 1 69 ? 0.188 3.481 -6.490 1.00 53.03 69 GLU A C 1
ATOM 543 O O . GLU A 1 69 ? -0.813 3.467 -7.205 1.00 53.03 69 GLU A O 1
ATOM 548 N N . PHE A 1 70 ? 1.297 2.820 -6.811 1.00 62.25 70 PHE A N 1
ATOM 549 C CA . PHE A 1 70 ? 1.415 1.995 -8.001 1.00 62.25 70 PHE A CA 1
ATOM 550 C C . PHE A 1 70 ? 0.336 0.904 -7.980 1.00 62.25 70 PHE A C 1
ATOM 552 O O . PHE A 1 70 ? 0.449 -0.071 -7.232 1.00 62.25 70 PHE A O 1
ATOM 559 N N . ASP A 1 71 ? -0.710 1.063 -8.796 1.00 75.62 71 ASP A N 1
ATOM 560 C CA . ASP A 1 71 ? -1.789 0.085 -8.892 1.00 75.62 71 ASP A CA 1
ATOM 561 C C . ASP A 1 71 ? -1.328 -1.119 -9.723 1.00 75.62 71 ASP A C 1
ATOM 563 O O . ASP A 1 71 ? -1.410 -1.156 -10.954 1.00 75.62 71 ASP A O 1
ATOM 567 N N . ILE A 1 72 ? -0.846 -2.136 -9.008 1.00 77.12 72 ILE A N 1
ATOM 568 C CA . ILE A 1 72 ? -0.427 -3.435 -9.544 1.00 77.12 72 ILE A CA 1
ATOM 569 C C . ILE A 1 72 ? -1.505 -4.038 -10.457 1.00 77.12 72 ILE A C 1
ATOM 571 O O . ILE A 1 72 ? -1.163 -4.618 -11.490 1.00 77.12 72 ILE A O 1
ATOM 575 N N . ASN A 1 73 ? -2.791 -3.904 -10.110 1.00 76.12 73 ASN A N 1
ATOM 576 C CA . ASN A 1 73 ? -3.876 -4.503 -10.886 1.00 76.12 73 ASN A CA 1
ATOM 577 C C . ASN A 1 73 ? -4.065 -3.772 -12.213 1.00 76.12 73 ASN A C 1
ATOM 579 O O . ASN A 1 73 ? -4.194 -4.419 -13.253 1.00 76.12 73 ASN A O 1
ATOM 583 N N . GLN A 1 74 ? -4.032 -2.438 -12.197 1.00 75.25 74 GLN A N 1
ATOM 584 C CA . GLN A 1 74 ? -4.129 -1.636 -13.415 1.00 75.25 74 GLN A CA 1
ATOM 585 C C . GLN A 1 74 ? -2.945 -1.891 -14.352 1.00 75.25 74 GLN A C 1
ATOM 587 O O . GLN A 1 74 ? -3.137 -2.054 -15.561 1.00 75.25 74 GLN A O 1
ATOM 592 N N . VAL A 1 75 ? -1.731 -1.958 -13.806 1.00 81.12 75 VAL A N 1
ATOM 593 C CA . VAL A 1 75 ? -0.522 -2.167 -14.607 1.00 81.12 75 VAL A CA 1
ATOM 594 C C . VAL A 1 75 ? -0.494 -3.560 -15.222 1.00 81.12 75 VAL A C 1
ATOM 596 O O . VAL A 1 75 ? -0.150 -3.692 -16.398 1.00 81.12 75 VAL A O 1
ATOM 599 N N . TYR A 1 76 ? -0.901 -4.584 -14.468 1.00 78.00 76 TYR A N 1
ATOM 600 C CA . TYR A 1 76 ? -1.025 -5.949 -14.975 1.00 78.00 76 TYR A CA 1
ATOM 601 C C . TYR A 1 76 ? -2.099 -6.054 -16.065 1.00 78.00 76 TYR A C 1
ATOM 603 O O . TYR A 1 76 ? -1.838 -6.600 -17.134 1.00 78.00 76 TYR A O 1
ATOM 611 N N . ALA A 1 77 ? -3.283 -5.476 -15.833 1.00 80.88 77 ALA A N 1
ATOM 612 C CA . ALA A 1 77 ? -4.398 -5.535 -16.776 1.00 80.88 77 ALA A CA 1
ATOM 613 C C . ALA A 1 77 ? -4.090 -4.841 -18.112 1.00 80.88 77 ALA A C 1
ATOM 615 O O . ALA A 1 77 ? -4.550 -5.289 -19.160 1.00 80.88 77 ALA A O 1
ATOM 616 N N . ASN A 1 78 ? -3.304 -3.762 -18.083 1.00 85.12 78 ASN A N 1
ATOM 617 C CA . ASN A 1 78 ? -3.031 -2.934 -19.258 1.00 85.12 78 ASN A CA 1
ATOM 618 C C . ASN A 1 78 ? -1.609 -3.102 -19.819 1.00 85.12 78 ASN A C 1
ATOM 620 O O . ASN A 1 78 ? -1.256 -2.410 -20.769 1.00 85.12 78 ASN A O 1
ATOM 624 N N . THR A 1 79 ? -0.786 -3.993 -19.250 1.00 85.19 79 THR A N 1
ATOM 625 C CA . THR A 1 79 ? 0.620 -4.214 -19.656 1.00 85.19 79 THR A CA 1
ATOM 626 C C . THR A 1 79 ? 1.420 -2.903 -19.740 1.00 85.19 79 THR A C 1
ATOM 628 O O . THR A 1 79 ? 2.152 -2.644 -20.690 1.00 85.19 79 THR A O 1
ATOM 631 N N . GLN A 1 80 ? 1.251 -2.030 -18.746 1.00 81.88 80 GLN A N 1
ATOM 632 C CA . GLN A 1 80 ? 1.796 -0.664 -18.784 1.00 81.88 80 GLN A CA 1
ATOM 633 C C . GLN A 1 80 ? 3.277 -0.571 -18.407 1.00 81.88 80 GLN A C 1
ATOM 635 O O . GLN A 1 80 ? 3.875 0.496 -18.511 1.00 81.88 80 GLN A O 1
ATOM 640 N N . VAL A 1 81 ? 3.876 -1.672 -17.951 1.00 84.31 81 VAL A N 1
ATOM 641 C CA . VAL A 1 81 ? 5.253 -1.703 -17.461 1.00 84.31 81 VAL A CA 1
ATOM 642 C C . VAL A 1 81 ? 6.015 -2.835 -18.137 1.00 84.31 81 VAL A C 1
ATOM 644 O O . VAL A 1 81 ? 5.520 -3.953 -18.277 1.00 84.31 81 VAL A O 1
ATOM 647 N N . SER A 1 82 ? 7.244 -2.535 -18.557 1.00 87.56 82 SER A N 1
ATOM 648 C CA . SER A 1 82 ? 8.158 -3.535 -19.104 1.00 87.56 82 SER A CA 1
ATOM 649 C C . SER A 1 82 ? 8.538 -4.568 -18.041 1.00 87.56 82 SER A C 1
ATOM 651 O O . SER A 1 82 ? 8.522 -4.289 -16.843 1.00 87.56 82 SER A O 1
ATOM 653 N N . LEU A 1 83 ? 8.970 -5.759 -18.458 1.00 86.25 83 LEU A N 1
ATOM 654 C CA . LEU A 1 83 ? 9.415 -6.789 -17.514 1.00 86.25 83 LEU A CA 1
ATOM 655 C C . LEU A 1 83 ? 10.543 -6.292 -16.589 1.00 86.25 83 LEU A C 1
ATOM 657 O O . LEU A 1 83 ? 10.593 -6.660 -15.415 1.00 86.25 83 LEU A O 1
ATOM 661 N N . ASN A 1 84 ? 11.422 -5.426 -17.103 1.00 87.44 84 ASN A N 1
ATOM 662 C CA . ASN A 1 84 ? 12.488 -4.816 -16.315 1.00 87.44 84 ASN A CA 1
ATOM 663 C C . ASN A 1 84 ? 11.928 -3.840 -15.270 1.00 87.44 84 ASN A C 1
ATOM 665 O O . ASN A 1 84 ? 12.277 -3.944 -14.098 1.00 87.44 84 ASN A O 1
ATOM 669 N N . GLY A 1 85 ? 11.000 -2.960 -15.660 1.00 85.81 85 GLY A N 1
ATOM 670 C CA . GLY A 1 85 ? 10.333 -2.054 -14.720 1.00 85.81 85 GLY A CA 1
ATOM 671 C C . GLY A 1 85 ? 9.547 -2.810 -13.645 1.00 85.81 85 GLY A C 1
ATOM 672 O O . GLY A 1 85 ? 9.618 -2.473 -12.467 1.00 85.81 85 GLY A O 1
ATOM 673 N N . TRP A 1 86 ? 8.880 -3.908 -14.011 1.00 88.75 86 TRP A N 1
ATOM 674 C CA . TRP A 1 86 ? 8.157 -4.748 -13.054 1.00 88.75 86 TRP A CA 1
ATOM 675 C C . TRP A 1 86 ? 9.110 -5.399 -12.050 1.00 88.75 86 TRP A C 1
ATOM 677 O O . TRP A 1 86 ? 8.844 -5.434 -10.849 1.00 88.75 86 TRP A O 1
ATOM 687 N N . SER A 1 87 ? 10.262 -5.859 -12.543 1.00 90.56 87 SER A N 1
ATOM 688 C CA . SER A 1 87 ? 11.323 -6.442 -11.722 1.00 90.56 87 SER A CA 1
ATOM 689 C C . SER A 1 87 ? 11.904 -5.419 -10.739 1.00 90.56 87 SER A C 1
ATOM 691 O O . SER A 1 87 ? 12.120 -5.763 -9.581 1.00 90.56 87 SER A O 1
ATOM 693 N N . GLN A 1 88 ? 12.086 -4.158 -11.147 1.00 89.62 88 GLN A N 1
ATOM 694 C CA . GLN A 1 88 ? 12.529 -3.062 -10.269 1.00 89.62 88 GLN A CA 1
ATOM 695 C C . GLN A 1 88 ? 11.508 -2.755 -9.168 1.00 89.62 88 GLN A C 1
ATOM 697 O O . GLN A 1 88 ? 11.859 -2.706 -7.987 1.00 89.62 88 GLN A O 1
ATOM 702 N N . ILE A 1 89 ? 10.234 -2.615 -9.537 1.00 86.81 89 ILE A N 1
ATOM 703 C CA . ILE A 1 89 ? 9.144 -2.315 -8.600 1.00 86.81 89 ILE A CA 1
ATOM 704 C C . ILE A 1 89 ? 9.009 -3.431 -7.564 1.00 86.81 89 ILE A C 1
ATOM 706 O O . ILE A 1 89 ? 8.968 -3.174 -6.357 1.00 86.81 89 ILE A O 1
ATOM 710 N N . TYR A 1 90 ? 9.018 -4.685 -8.018 1.00 90.06 90 TYR A N 1
ATOM 711 C CA . TYR A 1 90 ? 8.903 -5.828 -7.125 1.00 90.06 90 TYR A CA 1
ATOM 712 C C . TYR A 1 90 ? 10.156 -6.027 -6.258 1.00 90.06 90 TYR A C 1
ATOM 714 O O . TYR A 1 90 ? 10.036 -6.319 -5.067 1.00 90.06 90 TYR A O 1
ATOM 722 N N . ALA A 1 91 ? 11.357 -5.786 -6.797 1.00 91.38 91 ALA A N 1
ATOM 723 C CA . ALA A 1 91 ? 12.607 -5.836 -6.036 1.00 91.38 91 ALA A CA 1
ATOM 724 C C . ALA A 1 91 ? 12.662 -4.780 -4.927 1.00 91.38 91 ALA A C 1
ATOM 726 O O . ALA A 1 91 ? 13.062 -5.095 -3.803 1.00 91.38 91 ALA A O 1
ATOM 727 N N . LYS A 1 92 ? 12.216 -3.548 -5.209 1.00 89.31 92 LYS A N 1
ATOM 728 C CA . LYS A 1 92 ? 12.112 -2.482 -4.206 1.00 89.31 92 LYS A CA 1
ATOM 729 C C . LYS A 1 92 ? 11.150 -2.882 -3.091 1.00 89.31 92 LYS A C 1
ATOM 731 O O . LYS A 1 92 ? 11.514 -2.800 -1.919 1.00 89.31 92 LYS A O 1
ATOM 736 N N . LYS A 1 93 ? 9.982 -3.430 -3.443 1.00 88.25 93 LYS A N 1
ATOM 737 C CA . LYS A 1 93 ? 9.013 -3.906 -2.451 1.00 88.25 93 LYS A CA 1
ATOM 738 C C . LYS A 1 93 ? 9.556 -5.051 -1.592 1.00 88.25 93 LYS A C 1
ATOM 740 O O . LYS A 1 93 ? 9.353 -5.071 -0.380 1.00 88.25 93 LYS A O 1
ATOM 745 N N . ALA A 1 94 ? 10.270 -5.997 -2.199 1.00 89.69 94 ALA A N 1
ATOM 746 C CA . ALA A 1 94 ? 10.911 -7.090 -1.473 1.00 89.69 94 ALA A CA 1
ATOM 747 C C . ALA A 1 94 ? 11.984 -6.579 -0.499 1.00 89.69 94 ALA A C 1
ATOM 749 O O . ALA A 1 94 ? 12.066 -7.067 0.628 1.00 89.69 94 ALA A O 1
ATOM 750 N N . TYR A 1 95 ? 12.773 -5.578 -0.903 1.00 90.25 95 TYR A N 1
ATOM 751 C CA . TYR A 1 95 ? 13.755 -4.929 -0.035 1.00 90.25 95 TYR A CA 1
ATOM 752 C C . TYR A 1 95 ? 13.101 -4.201 1.145 1.00 90.25 95 TYR A C 1
ATOM 754 O O . TYR A 1 95 ? 13.527 -4.402 2.281 1.00 90.25 95 TYR A O 1
ATOM 762 N N . GLU A 1 96 ? 12.044 -3.422 0.900 1.00 86.88 96 GLU A N 1
ATOM 763 C CA . GLU A 1 96 ? 11.269 -2.742 1.949 1.00 86.88 96 GLU A CA 1
ATOM 764 C C . GLU A 1 96 ? 10.714 -3.730 2.986 1.00 86.88 96 GLU A C 1
ATOM 766 O O . GLU A 1 96 ? 10.803 -3.482 4.186 1.00 86.88 96 GLU A O 1
ATOM 771 N N . ASN A 1 97 ? 10.192 -4.875 2.537 1.00 82.38 97 ASN A N 1
ATOM 772 C CA . ASN A 1 97 ? 9.618 -5.888 3.423 1.00 82.38 97 ASN A CA 1
ATOM 773 C C . ASN A 1 97 ? 10.679 -6.681 4.207 1.00 82.38 97 ASN A C 1
ATOM 775 O O . ASN A 1 97 ? 10.440 -7.064 5.350 1.00 82.38 97 ASN A O 1
ATOM 779 N N . ALA A 1 98 ? 11.828 -6.975 3.592 1.00 89.44 98 ALA A N 1
ATOM 780 C CA . ALA A 1 98 ? 12.865 -7.824 4.182 1.00 89.44 98 ALA A CA 1
ATOM 781 C C . ALA A 1 98 ? 13.931 -7.045 4.972 1.00 89.44 98 ALA A C 1
ATOM 783 O O . ALA A 1 98 ? 14.701 -7.642 5.725 1.00 89.44 98 ALA A O 1
ATOM 784 N N . GLY A 1 99 ? 14.048 -5.732 4.751 1.00 86.19 99 GLY A N 1
ATOM 785 C CA . GLY A 1 99 ? 15.016 -4.849 5.410 1.00 86.19 99 GLY A CA 1
ATOM 786 C C . GLY A 1 99 ? 16.481 -5.065 5.008 1.00 86.19 99 GLY A C 1
ATOM 787 O O . GLY A 1 99 ? 17.363 -4.359 5.492 1.00 86.19 99 GLY A O 1
ATOM 788 N N . SER A 1 100 ? 16.783 -6.029 4.130 1.00 90.81 100 SER A N 1
ATOM 789 C CA . SER A 1 100 ? 18.138 -6.263 3.625 1.00 90.81 100 SER A CA 1
ATOM 790 C C . SER A 1 100 ? 18.143 -6.838 2.209 1.00 90.81 100 SER A C 1
ATOM 792 O O . SER A 1 100 ? 17.293 -7.649 1.844 1.00 90.81 100 SER A O 1
ATOM 794 N N . TYR A 1 101 ? 19.160 -6.477 1.417 1.00 91.31 101 TYR A N 1
ATOM 795 C CA . TYR A 1 101 ? 19.327 -6.997 0.054 1.00 91.31 101 TYR A CA 1
ATOM 796 C C . TYR A 1 101 ? 19.518 -8.514 0.019 1.00 91.31 101 TYR A C 1
ATOM 798 O O . TYR A 1 101 ? 19.066 -9.166 -0.913 1.00 91.31 101 TYR A O 1
ATOM 806 N N . ARG A 1 102 ? 20.202 -9.088 1.016 1.00 92.62 102 ARG A N 1
ATOM 807 C CA . ARG A 1 102 ? 20.460 -10.531 1.070 1.00 92.62 102 ARG A CA 1
ATOM 808 C C . ARG A 1 102 ? 19.166 -11.313 1.272 1.00 92.62 102 ARG A C 1
ATOM 810 O O . ARG A 1 102 ? 18.940 -12.295 0.572 1.00 92.62 102 ARG A O 1
ATOM 817 N N . GLU A 1 103 ? 18.329 -10.869 2.203 1.00 90.75 103 GLU A N 1
ATOM 818 C CA . GLU A 1 103 ? 17.075 -11.555 2.503 1.00 90.75 103 GLU A CA 1
ATOM 819 C C . GLU A 1 103 ? 16.036 -11.335 1.402 1.00 90.75 103 GLU A C 1
ATOM 821 O O . GLU A 1 103 ? 15.395 -12.286 0.966 1.00 90.75 103 GLU A O 1
ATOM 826 N N . ALA A 1 104 ? 15.952 -10.125 0.847 1.00 92.50 104 ALA A N 1
ATOM 827 C CA . ALA A 1 104 ? 15.109 -9.857 -0.314 1.00 92.50 104 ALA A CA 1
ATOM 828 C C . ALA A 1 104 ? 15.524 -10.683 -1.546 1.00 92.50 104 ALA A C 1
ATOM 830 O O . ALA A 1 104 ? 14.672 -11.227 -2.243 1.00 92.50 104 ALA A O 1
ATOM 831 N N . ALA A 1 105 ? 16.827 -10.847 -1.792 1.00 93.69 105 ALA A N 1
ATOM 832 C CA . ALA A 1 105 ? 17.332 -11.661 -2.895 1.00 93.69 105 ALA A CA 1
ATOM 833 C C . ALA A 1 105 ? 17.009 -13.148 -2.691 1.00 93.69 105 ALA A C 1
ATOM 835 O O . ALA A 1 105 ? 16.586 -13.823 -3.629 1.00 93.69 105 ALA A O 1
ATOM 836 N N . ARG A 1 106 ? 17.115 -13.634 -1.445 1.00 92.69 106 ARG A N 1
ATOM 837 C CA . ARG A 1 106 ? 16.692 -14.985 -1.057 1.00 92.69 106 ARG A CA 1
ATOM 838 C C . ARG A 1 106 ? 15.196 -15.204 -1.298 1.00 92.69 106 ARG A C 1
ATOM 840 O O . ARG A 1 106 ? 14.831 -16.256 -1.811 1.00 92.69 106 ARG A O 1
ATOM 847 N N . LEU A 1 107 ? 14.349 -14.232 -0.949 1.00 92.38 107 LEU A N 1
ATOM 848 C CA . LEU A 1 107 ? 12.897 -14.298 -1.162 1.00 92.38 107 LEU A CA 1
ATOM 849 C C . LEU A 1 107 ? 12.526 -14.318 -2.648 1.00 92.38 107 LEU A C 1
ATOM 851 O O . LEU A 1 107 ? 11.627 -15.056 -3.038 1.00 92.38 107 LEU A O 1
ATOM 855 N N . LEU A 1 108 ? 13.224 -13.530 -3.468 1.00 92.81 108 LEU A N 1
ATOM 856 C CA . LEU A 1 108 ? 12.961 -13.439 -4.905 1.00 92.81 108 LEU A CA 1
ATOM 857 C C . LEU A 1 108 ? 13.692 -14.501 -5.742 1.00 92.81 108 LEU A C 1
ATOM 859 O O . LEU A 1 108 ? 13.460 -14.587 -6.944 1.00 92.81 108 LEU A O 1
ATOM 863 N N . GLY A 1 109 ? 14.569 -15.305 -5.134 1.00 93.75 109 GLY A N 1
ATOM 864 C CA . GLY A 1 109 ? 15.336 -16.335 -5.838 1.00 93.75 109 GLY A CA 1
ATOM 865 C C . GLY A 1 109 ? 16.356 -15.772 -6.833 1.00 93.75 109 GLY A C 1
ATOM 866 O O . GLY A 1 109 ? 16.658 -16.419 -7.833 1.00 93.75 109 GLY A O 1
ATOM 867 N N . VAL A 1 110 ? 16.881 -14.570 -6.580 1.00 94.19 110 VAL A N 1
ATOM 868 C CA . VAL A 1 110 ? 17.848 -13.886 -7.455 1.00 94.19 110 VAL A CA 1
ATOM 869 C C . VAL A 1 110 ? 19.175 -13.646 -6.744 1.00 94.19 110 VAL A C 1
ATOM 871 O O . VAL A 1 110 ? 19.259 -13.690 -5.518 1.00 94.19 110 VAL A O 1
ATOM 874 N N . ASP A 1 111 ? 20.230 -13.363 -7.508 1.00 94.94 111 ASP A N 1
ATOM 875 C CA . ASP A 1 111 ? 21.509 -12.953 -6.927 1.00 94.94 111 ASP A CA 1
ATOM 876 C C . ASP A 1 111 ? 21.393 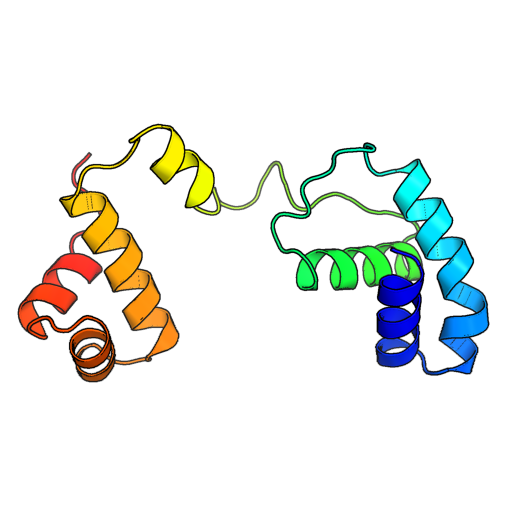-11.578 -6.243 1.00 94.94 111 ASP A C 1
ATOM 878 O O . ASP A 1 111 ? 20.743 -10.656 -6.746 1.00 94.94 111 ASP A O 1
ATOM 882 N N . GLN A 1 112 ? 22.065 -11.414 -5.099 1.00 92.25 112 GLN A N 1
ATOM 883 C CA . GLN A 1 112 ? 22.029 -10.175 -4.318 1.00 92.25 112 GLN A CA 1
ATOM 884 C C . GLN A 1 112 ? 22.514 -8.956 -5.120 1.00 92.25 112 GLN A C 1
ATOM 886 O O . GLN A 1 112 ? 22.003 -7.851 -4.919 1.00 92.25 112 GLN A O 1
ATOM 891 N N . ARG A 1 113 ? 23.487 -9.124 -6.028 1.00 91.75 113 ARG A N 1
ATOM 892 C CA . ARG A 1 113 ? 23.983 -8.038 -6.887 1.00 91.75 113 ARG A CA 1
ATOM 893 C C . ARG A 1 113 ? 22.926 -7.617 -7.900 1.00 91.75 113 ARG A C 1
ATOM 895 O O . ARG A 1 113 ? 22.767 -6.421 -8.126 1.00 91.75 113 ARG A O 1
ATOM 902 N N . THR A 1 114 ? 22.184 -8.576 -8.452 1.00 91.25 114 THR A N 1
ATOM 903 C CA . THR A 1 114 ? 21.070 -8.327 -9.376 1.00 91.25 114 THR A CA 1
ATOM 904 C C . THR A 1 114 ? 19.942 -7.576 -8.682 1.00 91.25 114 THR A C 1
ATOM 906 O O . THR A 1 114 ? 19.501 -6.545 -9.181 1.00 91.25 114 THR A O 1
ATOM 909 N N . LEU A 1 115 ? 19.544 -8.016 -7.485 1.00 91.88 115 LEU A N 1
ATOM 910 C CA . LEU A 1 115 ? 18.538 -7.308 -6.695 1.00 91.88 115 LEU A CA 1
ATOM 911 C C . LEU A 1 115 ? 18.987 -5.875 -6.380 1.00 91.88 115 LEU A C 1
ATOM 913 O O . LEU A 1 115 ? 18.231 -4.928 -6.561 1.00 91.88 115 LEU A O 1
ATOM 917 N N . LYS A 1 116 ? 20.238 -5.702 -5.936 1.00 91.62 116 LYS A N 1
ATOM 918 C CA . LYS A 1 116 ? 20.790 -4.377 -5.639 1.00 91.62 116 LYS A CA 1
ATOM 919 C C . LYS A 1 116 ? 20.784 -3.475 -6.875 1.00 91.62 116 LYS A C 1
ATOM 921 O O . LYS A 1 116 ? 20.460 -2.302 -6.747 1.00 91.62 116 LYS A O 1
ATOM 926 N N . LYS A 1 117 ? 21.104 -4.016 -8.053 1.00 92.12 117 LYS A N 1
ATOM 927 C CA . LYS A 1 117 ? 21.018 -3.291 -9.324 1.00 92.12 117 LYS A CA 1
ATOM 928 C C . LYS A 1 117 ? 19.586 -2.812 -9.582 1.00 92.12 117 LYS A C 1
ATOM 930 O O . LYS A 1 117 ? 19.389 -1.626 -9.787 1.00 92.12 117 LYS A O 1
ATOM 935 N N . TRP A 1 118 ? 18.594 -3.693 -9.470 1.00 92.19 118 TRP A N 1
ATOM 936 C CA . TRP A 1 118 ? 17.185 -3.343 -9.684 1.00 92.19 118 TRP A CA 1
ATOM 937 C C . TRP A 1 118 ? 16.624 -2.332 -8.683 1.00 92.19 118 TRP A C 1
ATOM 939 O O . TRP A 1 118 ? 15.780 -1.525 -9.043 1.00 92.19 118 TRP A O 1
ATOM 949 N N . VAL A 1 119 ? 17.082 -2.364 -7.431 1.00 88.31 119 VAL A N 1
ATOM 950 C CA . VAL A 1 119 ? 16.645 -1.405 -6.404 1.00 88.31 119 VAL A CA 1
ATOM 951 C C . VAL A 1 119 ? 17.302 -0.030 -6.589 1.00 88.31 119 VAL A C 1
ATOM 953 O O . VAL A 1 119 ? 16.703 0.977 -6.225 1.00 88.31 119 VAL A O 1
ATOM 956 N N . LEU A 1 120 ? 18.532 0.021 -7.114 1.00 85.12 120 LEU A N 1
ATOM 957 C CA . LEU A 1 120 ? 19.291 1.265 -7.297 1.00 85.12 120 LEU A CA 1
ATOM 958 C C . LEU A 1 120 ? 19.071 1.926 -8.662 1.00 85.12 120 LEU A C 1
ATOM 960 O O . LEU A 1 120 ? 19.199 3.143 -8.769 1.00 85.12 120 LEU A O 1
ATOM 964 N N . GLU A 1 121 ? 18.761 1.151 -9.698 1.00 78.94 121 GLU A N 1
ATOM 965 C CA . GLU A 1 121 ? 18.366 1.675 -11.003 1.00 78.94 121 GLU A CA 1
ATOM 966 C C . GLU A 1 121 ? 16.912 2.150 -10.929 1.00 78.94 121 GLU A C 1
ATOM 968 O O . GLU A 1 121 ? 15.976 1.413 -11.226 1.00 78.94 121 GLU A O 1
ATOM 973 N N . SER A 1 122 ? 16.722 3.397 -10.501 1.00 54.19 122 SER A N 1
ATOM 974 C CA . SER A 1 122 ? 15.451 4.104 -10.659 1.00 54.19 122 SER A CA 1
ATOM 975 C C . SER A 1 122 ? 15.250 4.389 -12.147 1.00 54.19 122 SER A C 1
ATOM 977 O O . SER A 1 122 ? 15.972 5.218 -12.690 1.00 54.19 122 SER A O 1
ATOM 979 N N . GLY A 1 123 ? 14.323 3.654 -12.770 1.00 52.00 123 GLY A N 1
ATOM 980 C CA . GLY A 1 123 ? 13.889 3.722 -14.171 1.00 52.00 123 GLY 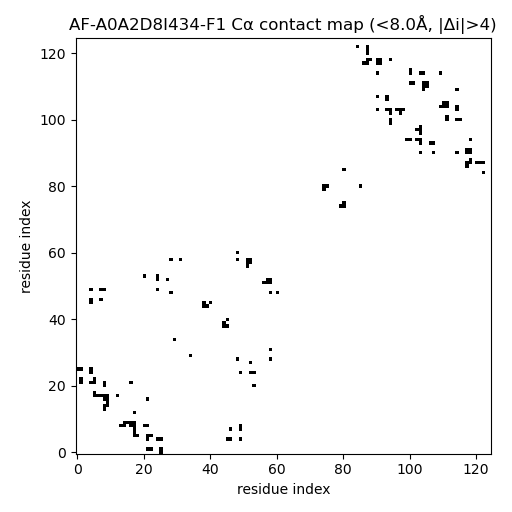A CA 1
ATOM 981 C C . GLY A 1 123 ? 14.485 4.835 -15.038 1.00 52.00 123 GLY A C 1
ATOM 982 O O . GLY A 1 123 ? 14.107 5.998 -14.903 1.00 52.00 123 GLY A O 1
ATOM 983 N N . ASP A 1 124 ? 15.337 4.447 -15.992 1.00 39.59 124 ASP A N 1
ATOM 984 C CA . ASP A 1 124 ? 15.419 5.190 -17.250 1.00 39.59 124 ASP A CA 1
ATOM 985 C C . ASP A 1 124 ? 14.017 5.176 -17.877 1.00 39.59 124 ASP A C 1
ATOM 987 O O . ASP A 1 124 ? 13.360 4.129 -17.932 1.00 39.59 124 ASP A O 1
ATOM 991 N N . SER A 1 125 ? 13.562 6.375 -18.235 1.00 35.66 125 SER A N 1
ATOM 992 C CA . SER A 1 125 ? 12.251 6.675 -18.822 1.00 35.66 125 SER A CA 1
ATOM 993 C C . SER A 1 125 ? 12.001 5.960 -20.147 1.00 35.66 125 SER A C 1
ATOM 995 O O . SER A 1 125 ? 12.978 5.696 -20.883 1.00 35.66 125 SER A O 1
#

Sequence (125 aa):
MENSVYYICCKLFGAEGAEELSSKVADRLQSVIPKNYPWPGNFRELEQAVRNIIVHDEFAPLGQGSELEFDINQVYANTQVSLNGWSQIYAKKAYENAGSYREAARLLGVDQRTLKKWVLESGDS

Secondary structure (DSSP, 8-state):
-HHHHHHHHHHHHHHHHHHHHHHHHHHHHHHHS-TT---TTHHHHHHHHHHHHHHHS----S-SSS-----HHHHHHHT-S-HHHHHHHHHHHHHHHHSSHHHHHHHHTS-HHHHHHHHH-----